Protein AF-A0A933WCL1-F1 (afdb_monomer_lite)

pLDDT: mean 92.3, std 10.09, range [42.66, 98.31]

Sequence (70 aa):
MKGATFDNVIEIIESLPEEQRESLIEIVKKRLIEERRDRLAQSIKEAKEEYMRGEVRQGTVDDLMRELSK

Radius of gyration: 21.97 Å; chains: 1; bounding box: 41×37×46 Å

Structure (mmCIF, N/CA/C/O backbone):
data_AF-A0A933WCL1-F1
#
_entry.id   AF-A0A933WCL1-F1
#
loop_
_atom_site.group_PDB
_atom_site.id
_atom_site.type_symbol
_atom_site.label_atom_id
_atom_site.label_alt_id
_atom_site.label_comp_id
_atom_site.label_asym_id
_atom_site.label_entity_id
_atom_site.label_seq_id
_atom_site.pdbx_PDB_ins_code
_atom_site.Cartn_x
_atom_site.Cartn_y
_atom_site.Cartn_z
_atom_site.occupancy
_atom_site.B_iso_or_equiv
_atom_site.auth_seq_id
_atom_site.auth_comp_id
_atom_site.auth_asym_id
_atom_site.auth_atom_id
_atom_site.pdbx_PDB_model_num
ATOM 1 N N . MET A 1 1 ? 11.233 14.670 16.960 1.00 42.66 1 MET A N 1
ATOM 2 C CA . MET A 1 1 ? 9.885 14.252 17.400 1.00 42.66 1 MET A CA 1
ATOM 3 C C . MET A 1 1 ? 10.006 12.845 17.952 1.00 42.66 1 MET A C 1
ATOM 5 O O . MET A 1 1 ? 10.479 11.986 17.221 1.00 42.66 1 MET A O 1
ATOM 9 N N . LYS A 1 2 ? 9.685 12.611 19.233 1.00 50.44 2 LYS A N 1
ATOM 10 C CA . LYS A 1 2 ? 9.520 11.236 19.730 1.00 50.44 2 LYS A CA 1
ATOM 11 C C . LYS A 1 2 ? 8.364 10.637 18.932 1.00 50.44 2 LYS A C 1
ATOM 13 O O . LYS A 1 2 ? 7.259 11.165 19.009 1.00 50.44 2 LYS A O 1
ATOM 18 N N . GLY A 1 3 ? 8.645 9.632 18.105 1.00 63.12 3 GLY A N 1
ATOM 19 C CA . GLY A 1 3 ? 7.590 8.886 17.430 1.00 63.12 3 GLY A CA 1
ATOM 20 C C . GLY A 1 3 ? 6.670 8.269 18.479 1.00 63.12 3 GLY A C 1
ATOM 21 O O . GLY A 1 3 ? 7.143 7.855 19.540 1.00 63.12 3 GLY A O 1
ATOM 22 N N . ALA A 1 4 ? 5.368 8.243 18.205 1.00 75.75 4 ALA A N 1
ATOM 23 C CA . ALA A 1 4 ? 4.474 7.381 18.962 1.00 75.75 4 ALA A CA 1
ATOM 24 C C . ALA A 1 4 ? 4.972 5.936 18.802 1.00 75.75 4 ALA A C 1
ATOM 26 O O . ALA A 1 4 ? 5.343 5.526 17.698 1.00 75.75 4 ALA A O 1
ATOM 27 N N . THR A 1 5 ? 5.041 5.186 19.900 1.00 92.06 5 THR A N 1
ATOM 28 C CA . THR A 1 5 ? 5.256 3.739 19.816 1.00 92.06 5 THR A CA 1
ATOM 29 C C . THR A 1 5 ? 4.047 3.104 19.138 1.00 92.06 5 THR A C 1
ATOM 31 O O . THR A 1 5 ? 2.972 3.702 19.076 1.00 92.06 5 THR A O 1
ATOM 34 N N . PHE A 1 6 ? 4.218 1.889 18.622 1.00 90.75 6 PHE A N 1
ATOM 35 C CA . PHE A 1 6 ? 3.107 1.147 18.034 1.00 90.75 6 PHE A CA 1
ATOM 36 C C . PHE A 1 6 ? 1.943 0.993 19.026 1.00 90.75 6 PHE A C 1
ATOM 38 O O . PHE A 1 6 ? 0.799 1.253 18.665 1.00 90.75 6 PHE A O 1
ATOM 45 N N . ASP A 1 7 ? 2.256 0.707 20.291 1.00 92.25 7 ASP A N 1
ATOM 46 C CA . ASP A 1 7 ? 1.265 0.573 21.362 1.00 92.25 7 ASP A CA 1
ATOM 47 C C . ASP A 1 7 ? 0.491 1.878 21.600 1.00 92.25 7 ASP A C 1
ATOM 49 O O . ASP A 1 7 ? -0.736 1.867 21.627 1.00 92.25 7 ASP A O 1
ATOM 53 N N . ASN A 1 8 ? 1.176 3.028 21.637 1.00 93.69 8 ASN A N 1
ATOM 54 C CA . ASN A 1 8 ? 0.507 4.327 21.774 1.00 93.69 8 ASN A CA 1
ATOM 55 C C . ASN A 1 8 ? -0.455 4.601 20.604 1.00 93.69 8 ASN A C 1
ATOM 57 O O . ASN A 1 8 ? -1.481 5.253 20.779 1.00 93.69 8 ASN A O 1
ATOM 61 N N . VAL A 1 9 ? -0.124 4.147 19.390 1.00 93.62 9 VAL A N 1
ATOM 62 C CA . VAL A 1 9 ? -1.003 4.304 18.221 1.00 93.62 9 VAL A CA 1
ATOM 63 C C . VAL A 1 9 ? -2.238 3.415 18.350 1.00 93.62 9 VAL A C 1
ATOM 65 O O . VAL A 1 9 ? -3.328 3.869 18.007 1.00 93.62 9 VAL A O 1
ATOM 68 N N . ILE A 1 10 ? -2.093 2.193 18.871 1.00 93.62 10 ILE A N 1
ATOM 69 C CA . ILE A 1 10 ? -3.234 1.313 19.15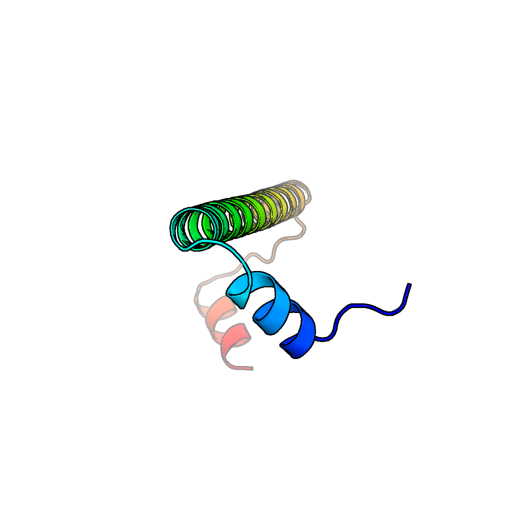5 1.00 93.62 10 ILE A CA 1
ATOM 70 C C . ILE A 1 10 ? -4.168 1.978 20.164 1.00 93.62 10 ILE A C 1
ATOM 72 O O . ILE A 1 10 ? -5.351 2.113 19.866 1.00 93.62 10 ILE A O 1
ATOM 76 N N . GLU A 1 11 ? -3.645 2.471 21.288 1.00 95.38 11 GLU A N 1
ATOM 77 C CA . GLU A 1 11 ? -4.453 3.144 22.316 1.00 95.38 11 GLU A CA 1
ATOM 78 C C . GLU A 1 11 ? -5.227 4.345 21.747 1.00 95.38 11 GLU A C 1
ATOM 80 O O . GLU A 1 11 ? -6.414 4.531 22.024 1.00 95.38 11 GLU A O 1
ATOM 85 N N . ILE A 1 12 ? -4.583 5.146 20.891 1.00 94.75 12 ILE A N 1
ATOM 86 C CA . ILE A 1 12 ? -5.241 6.275 20.222 1.00 94.75 12 ILE A CA 1
ATOM 87 C C . ILE A 1 12 ? -6.362 5.782 19.304 1.00 94.75 12 ILE A C 1
ATOM 89 O O . ILE A 1 12 ? -7.455 6.346 19.332 1.00 94.75 12 ILE A O 1
ATOM 93 N N . ILE A 1 13 ? -6.118 4.741 18.502 1.00 94.75 13 ILE A N 1
ATOM 94 C CA . ILE A 1 13 ? -7.134 4.179 17.605 1.00 94.75 13 ILE A CA 1
ATOM 95 C C . ILE A 1 13 ? -8.304 3.628 18.420 1.00 94.75 13 ILE A C 1
ATOM 97 O O . ILE A 1 13 ? -9.448 3.89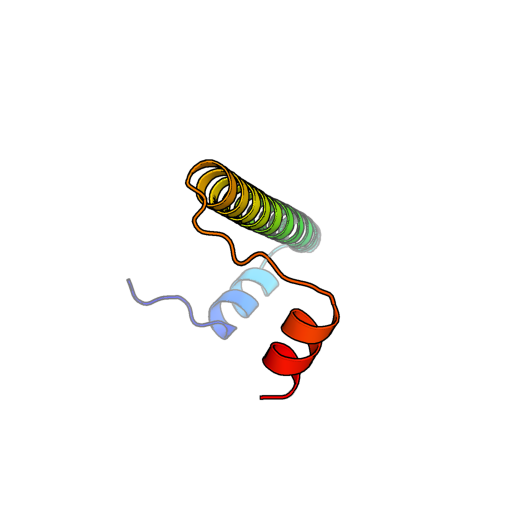2 18.069 1.00 94.75 13 ILE A O 1
ATOM 101 N N . GLU A 1 14 ? -8.040 2.915 19.515 1.00 94.69 14 GLU A N 1
ATOM 102 C CA . GLU A 1 14 ? -9.062 2.362 20.410 1.00 94.69 14 GLU A CA 1
ATOM 103 C C . GLU A 1 14 ? -9.924 3.438 21.076 1.00 94.69 14 GLU A C 1
ATOM 105 O O . GLU A 1 14 ? -11.103 3.192 21.326 1.00 94.69 14 GLU A O 1
ATOM 110 N N . SER A 1 15 ? -9.377 4.637 21.300 1.00 96.69 15 SER A N 1
ATOM 111 C CA . SER A 1 15 ? -10.136 5.773 21.838 1.00 96.69 15 SER A CA 1
ATOM 112 C C . SER A 1 15 ? -11.148 6.380 20.852 1.00 96.69 15 SER A C 1
ATOM 114 O O . SER A 1 15 ? -12.014 7.158 21.261 1.00 96.69 15 SER A O 1
ATOM 116 N N . LEU A 1 16 ? -11.065 6.043 19.558 1.00 97.06 16 LEU A N 1
ATOM 117 C CA . LEU A 1 16 ? -11.972 6.559 18.535 1.00 97.06 16 LEU A CA 1
ATOM 118 C C . LEU A 1 16 ? -13.340 5.846 18.558 1.00 97.06 16 LEU A C 1
ATOM 120 O O . LEU A 1 16 ? -13.416 4.634 18.794 1.00 97.06 16 LEU A O 1
ATOM 124 N N . PRO A 1 17 ? -14.432 6.555 18.206 1.00 98.25 17 PRO A N 1
ATOM 125 C CA . PRO A 1 17 ? -15.722 5.932 17.924 1.00 98.25 17 PRO A CA 1
ATOM 126 C C . PRO A 1 17 ? -15.601 4.811 16.885 1.00 98.25 17 PRO A C 1
ATOM 128 O O . PRO A 1 17 ? -14.762 4.874 15.986 1.00 98.25 17 PRO A O 1
ATOM 131 N N . GLU A 1 18 ? -16.462 3.799 16.983 1.00 97.12 18 GLU A N 1
ATOM 132 C CA . GLU A 1 18 ? -16.458 2.629 16.091 1.00 97.12 18 GLU A CA 1
ATOM 133 C C . GLU A 1 18 ? -16.462 3.013 14.604 1.00 97.12 18 GLU A C 1
ATOM 135 O O . GLU A 1 18 ? -15.555 2.622 13.875 1.00 97.12 18 GLU A O 1
ATOM 140 N N . GLU A 1 19 ? -17.368 3.901 14.190 1.00 97.88 19 GLU A N 1
ATOM 141 C CA . GLU A 1 19 ? -17.462 4.394 12.807 1.00 97.88 19 GLU A CA 1
ATOM 142 C C . GLU A 1 19 ? -16.158 5.053 12.311 1.00 97.88 19 GLU A C 1
ATOM 144 O O . GLU A 1 19 ? -15.755 4.909 11.152 1.00 97.88 19 GLU A O 1
ATOM 149 N N . GLN A 1 20 ? -15.448 5.758 13.197 1.00 98.06 20 GLN A N 1
ATOM 150 C CA . GLN A 1 20 ? -14.169 6.382 12.856 1.00 98.06 20 GLN A CA 1
ATOM 151 C C . GLN A 1 20 ? -13.047 5.348 12.742 1.00 98.06 20 GLN A C 1
ATOM 153 O O . GLN A 1 20 ? -12.195 5.479 11.861 1.00 98.06 20 GLN A O 1
ATOM 158 N N . ARG A 1 21 ? -13.050 4.307 13.585 1.00 97.50 21 ARG A N 1
ATOM 159 C CA . ARG A 1 21 ? -12.104 3.185 13.472 1.00 97.50 21 ARG A CA 1
ATOM 160 C C . ARG A 1 21 ? -12.301 2.429 12.163 1.00 97.50 21 ARG A C 1
ATOM 162 O O . ARG A 1 21 ? -11.321 2.158 11.471 1.00 97.50 21 ARG A O 1
ATOM 169 N N . GLU A 1 22 ? -13.544 2.146 11.788 1.00 96.94 22 GLU A N 1
ATOM 170 C CA . GLU A 1 22 ? -13.873 1.491 10.518 1.00 96.94 22 GLU A CA 1
ATOM 171 C C . GLU A 1 22 ? -13.408 2.328 9.321 1.00 96.94 22 GLU A C 1
ATOM 173 O O . GLU A 1 22 ? -12.666 1.842 8.462 1.00 96.94 22 GLU A O 1
ATOM 178 N N . SER A 1 23 ? -13.737 3.622 9.327 1.00 97.69 23 SER A N 1
ATOM 179 C CA . SER A 1 23 ? -13.304 4.568 8.294 1.00 97.69 23 SER A CA 1
ATOM 180 C C . SER A 1 23 ? -11.778 4.653 8.191 1.00 97.69 23 SER A C 1
ATOM 182 O O . SER A 1 23 ? -11.215 4.669 7.092 1.00 97.69 23 SER A O 1
ATOM 184 N N . LEU A 1 24 ? -11.076 4.671 9.328 1.00 97.38 24 LEU A N 1
ATOM 185 C CA . LEU A 1 24 ? -9.616 4.696 9.365 1.00 97.38 24 LEU A CA 1
ATOM 186 C C . LEU A 1 24 ? -9.018 3.441 8.721 1.00 97.38 24 LEU A C 1
ATOM 188 O O . LEU A 1 24 ? -8.091 3.556 7.915 1.00 97.38 24 LEU A O 1
ATOM 192 N N . ILE A 1 25 ? -9.557 2.258 9.030 1.00 96.56 25 ILE A N 1
ATOM 193 C CA . ILE A 1 25 ? -9.109 0.991 8.437 1.00 96.56 25 ILE A CA 1
ATOM 194 C C . ILE A 1 25 ? -9.242 1.040 6.912 1.00 96.56 25 ILE A C 1
ATOM 196 O O . ILE A 1 25 ? -8.315 0.639 6.201 1.00 96.56 25 ILE A O 1
ATOM 200 N N . GLU A 1 26 ? -10.358 1.548 6.389 1.00 97.88 26 GLU A N 1
ATOM 201 C CA . GLU A 1 26 ? -10.545 1.683 4.944 1.00 97.88 26 GLU A CA 1
ATOM 202 C C . GLU A 1 26 ? -9.528 2.629 4.304 1.00 97.88 26 GLU A C 1
ATOM 204 O O . GLU A 1 26 ? -8.943 2.306 3.265 1.00 97.88 26 GLU A O 1
ATOM 209 N N . ILE A 1 27 ? -9.293 3.788 4.922 1.00 98.12 27 ILE A N 1
ATOM 210 C CA . ILE A 1 27 ? -8.343 4.785 4.422 1.00 98.12 27 ILE A CA 1
ATOM 211 C C . ILE A 1 27 ? -6.928 4.206 4.395 1.00 98.12 27 ILE A C 1
ATOM 213 O O . ILE A 1 27 ? -6.240 4.321 3.378 1.00 98.12 27 ILE A O 1
ATOM 217 N N . VAL A 1 28 ? -6.495 3.561 5.481 1.00 97.38 28 VAL A N 1
ATOM 218 C CA . VAL A 1 28 ? -5.160 2.955 5.579 1.00 97.38 28 VAL A CA 1
ATOM 219 C C . VAL A 1 28 ? -4.990 1.869 4.519 1.00 97.38 28 VAL A C 1
ATOM 221 O O . VAL A 1 28 ? -3.994 1.877 3.796 1.00 97.38 28 VAL A O 1
ATOM 224 N N . LYS A 1 29 ? -5.982 0.986 4.344 1.00 97.94 29 LYS A N 1
ATOM 225 C CA . LYS A 1 29 ? -5.949 -0.044 3.293 1.00 9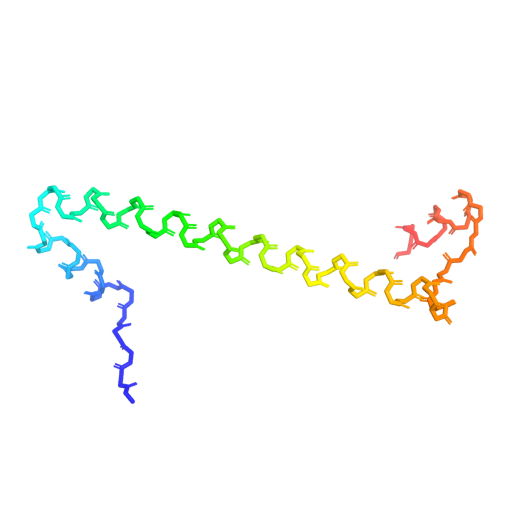7.94 29 LYS A CA 1
ATOM 226 C C . LYS A 1 29 ? -5.812 0.565 1.898 1.00 97.94 29 LYS A C 1
ATOM 228 O O . LYS A 1 29 ? -4.974 0.109 1.123 1.00 97.94 29 LYS A O 1
ATOM 233 N N . LYS A 1 30 ? -6.598 1.599 1.576 1.00 98.31 30 LYS A N 1
ATOM 234 C CA . LYS A 1 30 ? -6.525 2.283 0.273 1.00 98.31 30 LYS A CA 1
ATOM 235 C C . LYS A 1 30 ? -5.145 2.901 0.046 1.00 98.31 30 LYS A C 1
ATOM 237 O O . LYS A 1 30 ? -4.559 2.685 -1.008 1.00 98.31 30 LYS A O 1
ATOM 242 N N . ARG A 1 31 ? -4.587 3.589 1.046 1.00 98.06 31 ARG A N 1
ATOM 243 C CA . ARG A 1 31 ? -3.247 4.193 0.949 1.00 98.06 31 ARG A CA 1
ATOM 244 C C . ARG A 1 31 ? -2.154 3.155 0.709 1.00 98.06 31 ARG A C 1
ATOM 246 O O . ARG A 1 31 ? -1.352 3.337 -0.197 1.00 98.06 31 ARG A O 1
ATOM 253 N N . LEU A 1 32 ? -2.180 2.032 1.427 1.00 98.12 32 LEU A N 1
ATOM 254 C CA . LEU A 1 32 ? -1.220 0.941 1.217 1.00 98.12 32 LEU A CA 1
ATOM 255 C C . LEU A 1 32 ? -1.300 0.346 -0.199 1.00 98.12 32 LEU A C 1
ATOM 257 O O . LEU A 1 32 ? -0.280 -0.049 -0.769 1.00 98.12 32 LEU A O 1
ATOM 261 N N . ILE A 1 33 ? -2.504 0.272 -0.778 1.00 98.06 33 ILE A N 1
ATOM 262 C CA . ILE A 1 33 ? -2.694 -0.177 -2.163 1.00 98.06 33 ILE A CA 1
ATOM 263 C C . ILE A 1 33 ? -2.074 0.820 -3.143 1.00 98.06 33 ILE A C 1
ATOM 265 O O . ILE A 1 33 ? -1.349 0.389 -4.041 1.00 98.06 33 ILE A O 1
ATOM 269 N N . GLU A 1 34 ? -2.318 2.121 -2.974 1.00 98.12 34 GLU A N 1
ATOM 270 C CA . GLU A 1 34 ? -1.733 3.145 -3.849 1.00 98.12 34 GLU A CA 1
ATOM 271 C C . GLU A 1 34 ? -0.202 3.178 -3.730 1.00 98.12 34 GLU A C 1
ATOM 273 O O . GLU A 1 34 ? 0.485 3.089 -4.741 1.00 98.12 34 GLU A O 1
ATOM 278 N N . GLU A 1 35 ? 0.358 3.117 -2.520 1.00 97.56 35 GLU A N 1
ATOM 279 C CA . GLU A 1 35 ? 1.814 3.029 -2.317 1.00 97.56 35 GLU A CA 1
ATOM 280 C C . GLU A 1 35 ? 2.434 1.790 -2.984 1.00 97.56 35 GLU A C 1
ATOM 282 O O . GLU A 1 35 ? 3.578 1.802 -3.450 1.00 97.56 35 GLU A O 1
ATOM 287 N N . ARG A 1 36 ? 1.706 0.667 -3.022 1.00 97.44 36 ARG A N 1
ATOM 288 C CA . ARG A 1 36 ? 2.151 -0.527 -3.751 1.00 97.44 36 ARG A CA 1
ATOM 289 C C . ARG A 1 36 ? 2.100 -0.312 -5.264 1.00 97.44 36 ARG A C 1
ATOM 291 O O . ARG A 1 36 ? 2.991 -0.799 -5.960 1.00 97.44 36 ARG A O 1
ATOM 298 N N . ARG A 1 37 ? 1.078 0.375 -5.776 1.00 98.00 37 ARG A N 1
ATOM 299 C CA . ARG A 1 37 ? 0.963 0.704 -7.204 1.00 98.00 37 ARG A CA 1
ATOM 300 C C . ARG A 1 37 ? 2.061 1.658 -7.647 1.00 98.00 37 ARG A C 1
ATOM 302 O O . ARG A 1 37 ? 2.661 1.400 -8.684 1.00 98.00 37 ARG A O 1
ATOM 309 N N . ASP A 1 38 ? 2.380 2.665 -6.842 1.00 97.81 38 ASP A N 1
ATOM 310 C CA . ASP A 1 38 ? 3.456 3.615 -7.131 1.00 97.81 38 ASP A CA 1
ATOM 311 C C . ASP A 1 38 ? 4.812 2.911 -7.203 1.00 97.81 38 ASP A C 1
ATOM 313 O O . ASP A 1 38 ? 5.557 3.084 -8.168 1.00 97.81 38 ASP A O 1
ATOM 317 N N . ARG A 1 39 ? 5.102 2.024 -6.240 1.00 97.56 39 ARG A N 1
ATOM 318 C CA . ARG A 1 39 ? 6.315 1.191 -6.276 1.00 97.56 39 ARG A CA 1
ATOM 319 C C . ARG A 1 39 ? 6.380 0.319 -7.527 1.00 97.56 39 ARG A C 1
ATOM 321 O O . ARG A 1 39 ? 7.421 0.255 -8.168 1.00 97.56 39 ARG A O 1
ATOM 328 N N . LEU A 1 40 ? 5.272 -0.321 -7.904 1.00 97.75 40 LEU A N 1
ATOM 329 C CA . LEU A 1 40 ? 5.211 -1.130 -9.122 1.00 97.75 40 LEU A CA 1
ATOM 330 C C . LEU A 1 40 ? 5.422 -0.281 -10.384 1.00 97.75 40 LEU A C 1
ATOM 332 O O . LEU A 1 40 ? 6.156 -0.693 -11.280 1.00 97.75 40 LEU A O 1
ATOM 336 N N . ALA A 1 41 ? 4.802 0.897 -10.462 1.00 97.81 41 ALA A N 1
ATOM 337 C CA . ALA A 1 41 ? 4.969 1.811 -11.585 1.00 97.81 41 ALA A CA 1
ATOM 338 C C . ALA A 1 41 ? 6.431 2.261 -11.724 1.00 97.81 41 ALA A C 1
ATOM 340 O O . ALA A 1 41 ? 6.959 2.276 -12.837 1.00 97.81 41 ALA A O 1
ATOM 341 N N . GLN A 1 42 ? 7.094 2.549 -10.600 1.00 97.62 42 GLN A N 1
ATOM 342 C CA . GLN A 1 42 ? 8.511 2.890 -10.570 1.00 97.62 42 GLN A CA 1
ATOM 343 C C . GLN A 1 42 ? 9.387 1.721 -11.046 1.00 97.62 42 GLN A C 1
ATOM 345 O O . GLN A 1 42 ? 10.189 1.912 -11.956 1.00 97.62 42 GLN A O 1
ATOM 350 N N . SER A 1 43 ? 9.170 0.499 -10.547 1.00 96.88 43 SER A N 1
ATOM 351 C CA . SER A 1 43 ? 9.915 -0.682 -11.012 1.00 96.88 43 SER A CA 1
ATOM 352 C C . SER A 1 43 ? 9.704 -0.972 -12.503 1.00 96.88 43 SER A C 1
ATOM 354 O O . SER A 1 43 ? 10.640 -1.340 -13.205 1.00 96.88 43 SER A O 1
ATOM 356 N N . ILE A 1 44 ? 8.485 -0.782 -13.024 1.00 96.62 44 ILE A N 1
ATOM 357 C CA . ILE A 1 44 ? 8.205 -0.929 -14.463 1.00 96.62 44 ILE A CA 1
ATOM 358 C C . ILE A 1 44 ? 8.954 0.132 -15.271 1.00 96.62 44 ILE A C 1
ATOM 360 O O . ILE A 1 44 ? 9.460 -0.167 -16.353 1.00 96.62 44 ILE A O 1
ATOM 364 N N . LYS A 1 45 ? 8.989 1.374 -14.782 1.00 97.31 45 LYS A N 1
ATOM 365 C CA . LYS A 1 45 ? 9.714 2.461 -15.437 1.00 97.31 45 LYS A CA 1
ATOM 366 C C . LYS A 1 45 ? 11.208 2.145 -15.504 1.00 97.31 45 LYS A C 1
ATOM 368 O O . LYS A 1 45 ? 11.770 2.208 -16.592 1.00 97.31 45 LYS A O 1
ATOM 373 N N . GLU A 1 46 ? 11.807 1.742 -14.389 1.00 96.00 46 GLU A N 1
ATOM 374 C CA . GLU A 1 46 ? 13.221 1.352 -14.309 1.00 96.00 46 GLU A CA 1
ATOM 375 C C . GLU A 1 46 ? 13.544 0.207 -15.274 1.00 96.00 46 GLU A C 1
ATOM 377 O O . GLU A 1 46 ? 14.414 0.357 -16.127 1.00 96.00 46 GLU A O 1
ATOM 382 N N . ALA A 1 47 ? 12.764 -0.878 -15.245 1.00 94.06 47 ALA A N 1
ATOM 383 C CA . ALA A 1 47 ? 12.967 -2.017 -16.140 1.00 94.06 47 ALA A CA 1
ATOM 384 C C . ALA A 1 47 ? 12.861 -1.635 -17.630 1.00 94.06 47 ALA A C 1
ATOM 386 O O . ALA A 1 47 ? 13.602 -2.147 -18.470 1.00 94.06 47 ALA A O 1
ATOM 387 N N . LYS A 1 48 ? 11.944 -0.723 -17.985 1.00 94.88 48 LYS A N 1
ATOM 388 C CA . LYS A 1 48 ? 11.831 -0.210 -19.361 1.00 94.88 48 LYS A CA 1
ATOM 389 C C . LYS A 1 48 ? 13.040 0.630 -19.757 1.00 94.88 48 LYS A C 1
ATOM 391 O O . LYS A 1 48 ? 13.505 0.509 -20.887 1.00 94.88 48 LYS A O 1
ATOM 396 N N . GLU A 1 49 ? 13.533 1.476 -18.859 1.00 95.62 49 GLU A N 1
ATOM 397 C CA . GLU A 1 49 ? 14.721 2.291 -19.108 1.00 95.62 49 GLU A CA 1
ATOM 398 C C . GLU A 1 49 ? 15.973 1.422 -19.283 1.00 95.62 49 GLU A C 1
ATOM 400 O O . GLU A 1 49 ? 16.710 1.624 -20.246 1.00 95.62 49 GLU A O 1
ATOM 405 N N . GLU A 1 50 ? 16.180 0.421 -18.424 1.00 94.38 50 GLU A N 1
ATOM 406 C CA . GLU A 1 50 ? 17.274 -0.554 -18.549 1.00 94.38 50 GLU A CA 1
ATOM 407 C C . GLU A 1 50 ? 17.200 -1.310 -19.879 1.00 94.38 50 GLU A C 1
ATOM 409 O O . GLU A 1 50 ? 18.196 -1.414 -20.598 1.00 94.38 50 GLU A O 1
ATOM 414 N N . TYR A 1 51 ? 16.002 -1.762 -20.266 1.00 92.50 51 TYR A N 1
ATOM 415 C CA . TYR A 1 51 ? 15.780 -2.404 -21.560 1.00 92.50 51 TYR A CA 1
ATOM 416 C C . TYR A 1 51 ? 16.150 -1.490 -22.732 1.00 92.50 51 TYR A C 1
ATOM 418 O O . TYR A 1 51 ? 16.861 -1.913 -23.643 1.00 92.50 51 TYR A O 1
ATOM 426 N N . MET A 1 52 ? 15.722 -0.224 -22.700 1.00 93.25 52 MET A N 1
ATOM 427 C CA . MET A 1 52 ? 16.054 0.758 -23.738 1.00 93.25 52 MET A CA 1
ATOM 428 C C . MET A 1 52 ? 17.549 1.092 -23.790 1.00 93.25 52 MET A C 1
ATOM 430 O O . MET A 1 52 ? 18.075 1.326 -24.876 1.00 93.25 52 MET A O 1
ATOM 434 N N . ARG A 1 53 ? 18.240 1.107 -22.643 1.00 94.31 53 ARG A N 1
ATOM 435 C CA . ARG A 1 53 ? 19.697 1.308 -22.565 1.00 94.31 53 ARG A CA 1
ATOM 436 C C . ARG A 1 53 ? 20.497 0.057 -22.942 1.00 94.31 53 ARG A C 1
ATOM 438 O O . ARG A 1 53 ? 21.715 0.140 -23.066 1.00 94.31 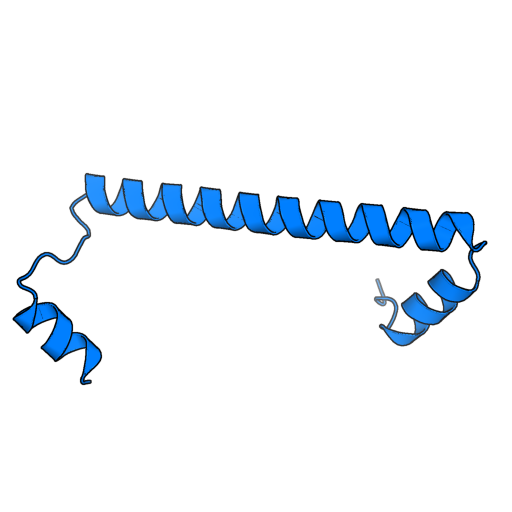53 ARG A O 1
ATOM 445 N N . GLY A 1 54 ? 19.838 -1.087 -23.145 1.00 90.81 54 GLY A N 1
ATOM 446 C CA . GLY A 1 54 ? 20.506 -2.367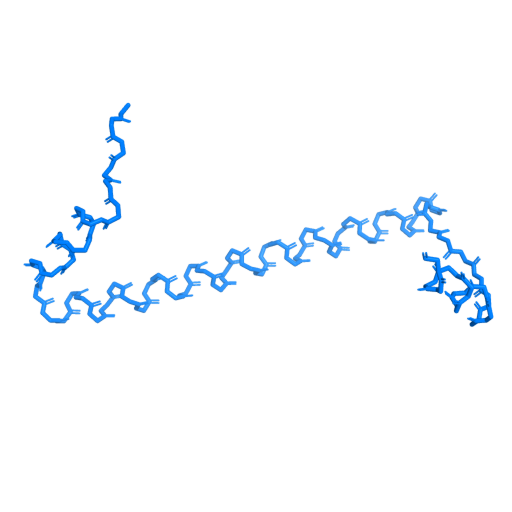 -23.380 1.00 90.81 54 GLY A CA 1
ATOM 447 C C . GLY A 1 54 ? 21.196 -2.923 -22.131 1.00 90.81 54 GLY A C 1
ATOM 448 O O . GLY A 1 54 ? 21.982 -3.859 -22.234 1.00 90.81 54 GLY A O 1
ATOM 449 N N . GLU A 1 55 ? 20.883 -2.387 -20.949 1.00 89.62 55 GLU A N 1
ATOM 450 C CA . GLU A 1 55 ? 21.378 -2.830 -19.639 1.00 89.62 55 GLU A CA 1
ATOM 451 C C . GLU A 1 55 ? 20.614 -4.072 -19.155 1.00 89.62 55 GLU A C 1
ATOM 453 O O . GLU A 1 55 ? 20.249 -4.206 -17.992 1.00 89.62 55 GLU A O 1
ATOM 458 N N . VAL A 1 56 ? 20.349 -5.000 -20.072 1.00 87.00 56 VAL A N 1
ATOM 459 C CA . VAL A 1 56 ? 19.595 -6.226 -19.823 1.00 87.00 56 VAL A CA 1
ATOM 460 C C . VAL A 1 56 ? 20.441 -7.431 -20.189 1.00 87.00 56 VAL A C 1
ATOM 462 O O . VAL A 1 56 ? 21.171 -7.429 -21.180 1.00 87.00 56 VAL A O 1
ATOM 465 N N . ARG A 1 57 ? 20.333 -8.499 -19.398 1.00 84.19 57 ARG A N 1
ATOM 466 C CA . ARG A 1 57 ? 20.944 -9.780 -19.754 1.00 84.19 57 ARG A CA 1
ATOM 467 C C . ARG A 1 57 ? 20.043 -10.501 -20.743 1.00 84.19 57 ARG A C 1
ATOM 469 O O . ARG A 1 57 ? 18.858 -10.692 -20.487 1.00 84.19 57 ARG A O 1
ATOM 476 N N . GLN A 1 58 ? 20.618 -10.903 -21.865 1.00 85.12 58 GLN A N 1
ATOM 477 C CA . GLN A 1 58 ? 19.959 -11.724 -22.873 1.00 85.12 58 GLN A CA 1
ATOM 478 C C . GLN A 1 58 ? 20.641 -13.088 -22.909 1.00 85.12 58 GLN A C 1
ATOM 480 O O . GLN A 1 58 ? 21.860 -13.179 -22.775 1.00 85.12 58 GLN A O 1
ATOM 485 N N . GLY A 1 59 ? 19.858 -14.145 -23.083 1.00 89.19 59 GLY A N 1
ATOM 486 C CA . GLY A 1 59 ? 20.368 -15.507 -23.090 1.00 89.19 59 GLY A CA 1
ATOM 487 C C . GLY A 1 59 ? 19.272 -16.516 -23.388 1.00 89.19 59 GLY A C 1
ATOM 488 O O . GLY A 1 59 ? 18.091 -16.181 -23.489 1.00 89.19 59 GLY A O 1
ATOM 489 N N . THR A 1 60 ? 19.687 -17.762 -23.551 1.00 94.19 60 THR A N 1
ATOM 490 C CA . THR A 1 60 ? 18.792 -18.908 -23.694 1.00 94.19 60 THR A CA 1
ATOM 491 C C . THR A 1 60 ? 18.189 -19.305 -22.346 1.00 94.19 60 THR A C 1
ATOM 493 O O . THR A 1 60 ? 18.640 -18.874 -21.283 1.00 94.19 60 THR A O 1
ATOM 496 N N . VAL A 1 61 ? 17.186 -20.187 -22.373 1.00 92.50 61 VAL A N 1
ATOM 497 C CA . VAL A 1 61 ? 16.643 -20.801 -21.149 1.00 92.50 61 VAL A CA 1
ATOM 498 C C . VAL A 1 61 ? 17.750 -21.503 -20.352 1.00 92.50 61 VAL A C 1
ATOM 500 O O . VAL A 1 61 ? 17.778 -21.394 -19.130 1.00 92.50 61 VAL A O 1
ATOM 503 N N . ASP A 1 62 ? 18.711 -22.141 -21.024 1.00 94.50 62 ASP A N 1
ATOM 504 C CA . ASP A 1 62 ? 19.835 -22.817 -20.367 1.00 94.50 62 ASP A CA 1
ATOM 505 C C . ASP A 1 62 ? 20.785 -21.837 -19.659 1.00 94.50 62 ASP A C 1
ATOM 507 O O . ASP A 1 62 ? 21.409 -22.193 -18.657 1.00 94.50 62 ASP A O 1
ATOM 511 N N . ASP A 1 63 ? 20.929 -20.609 -20.168 1.00 92.00 63 ASP A N 1
ATOM 512 C CA . ASP A 1 63 ? 21.702 -19.550 -19.503 1.00 92.00 63 ASP A CA 1
ATOM 513 C C . ASP A 1 63 ? 20.991 -19.074 -18.229 1.00 92.00 63 ASP A C 1
ATOM 515 O O . ASP A 1 63 ? 21.620 -18.963 -17.177 1.00 92.00 63 ASP A O 1
ATOM 519 N N . LEU A 1 64 ? 19.667 -18.887 -18.298 1.00 90.31 64 LEU A N 1
ATOM 520 C CA . LEU A 1 64 ? 18.842 -18.521 -17.144 1.00 90.31 64 LEU A CA 1
ATOM 521 C C . LEU A 1 64 ? 18.874 -19.600 -16.052 1.00 90.31 64 LEU A C 1
ATOM 523 O O . LEU A 1 64 ? 19.093 -19.291 -14.881 1.00 90.31 64 LEU A O 1
ATOM 527 N N . MET A 1 65 ? 18.689 -20.870 -16.425 1.00 94.25 65 MET A N 1
ATOM 528 C CA . MET A 1 65 ? 18.690 -21.983 -15.471 1.00 94.25 65 MET A CA 1
ATOM 529 C C . MET A 1 65 ? 20.036 -22.123 -14.754 1.00 94.25 65 MET A C 1
ATOM 531 O O . MET A 1 65 ? 20.058 -22.388 -13.554 1.00 94.25 65 MET A O 1
ATOM 535 N N . ARG A 1 66 ? 21.154 -21.884 -15.456 1.00 93.19 66 ARG A N 1
ATOM 536 C CA . ARG A 1 66 ? 22.500 -21.871 -14.859 1.00 93.19 66 ARG A CA 1
ATOM 537 C C . ARG A 1 66 ? 22.708 -20.730 -13.865 1.00 93.19 66 ARG A C 1
ATOM 539 O O . ARG A 1 66 ? 23.455 -20.907 -12.903 1.00 93.19 66 ARG A O 1
ATOM 546 N N . GLU A 1 67 ? 22.095 -19.569 -14.089 1.00 90.19 67 GLU A N 1
ATOM 547 C CA . GLU A 1 67 ? 22.172 -18.440 -13.157 1.00 90.19 67 GLU A CA 1
ATOM 548 C C . GLU A 1 67 ? 21.365 -18.702 -11.880 1.00 90.19 67 GLU A C 1
ATOM 550 O O . GLU A 1 67 ? 21.871 -18.456 -10.790 1.00 90.19 67 GLU A O 1
ATOM 555 N N . LEU A 1 68 ? 20.155 -19.256 -12.006 1.00 90.25 68 LEU A N 1
ATOM 556 C CA . LEU A 1 68 ? 19.274 -19.562 -10.869 1.00 90.25 68 LEU A CA 1
ATOM 557 C C . LEU A 1 68 ? 19.768 -20.724 -9.994 1.00 90.25 68 LEU A C 1
ATOM 559 O O . LEU A 1 68 ? 19.352 -20.839 -8.846 1.00 90.25 68 LEU A O 1
ATOM 563 N N . SER A 1 69 ? 20.616 -21.602 -10.532 1.00 87.81 69 SER A N 1
ATOM 564 C CA . SER A 1 69 ? 21.205 -22.728 -9.796 1.00 87.81 69 SER A CA 1
ATOM 565 C C . SER A 1 69 ? 22.474 -22.376 -9.000 1.00 87.81 69 SER A C 1
ATOM 567 O O . SER A 1 69 ? 23.120 -23.286 -8.479 1.00 87.81 69 SER A O 1
ATOM 569 N N . LYS A 1 70 ? 22.870 -21.097 -8.960 1.00 67.56 70 LYS A N 1
ATOM 570 C CA . LYS A 1 70 ? 23.958 -20.585 -8.109 1.00 67.56 70 LYS A CA 1
ATOM 571 C C . LYS A 1 70 ? 23.434 -20.157 -6.746 1.00 67.56 70 LYS A C 1
ATOM 573 O O . LYS A 1 70 ? 24.198 -20.348 -5.776 1.00 67.56 70 LYS A O 1
#

Secondary structure (DSSP, 8-state):
--PPPHHHHHHHHHTS-HHHHHHHHHH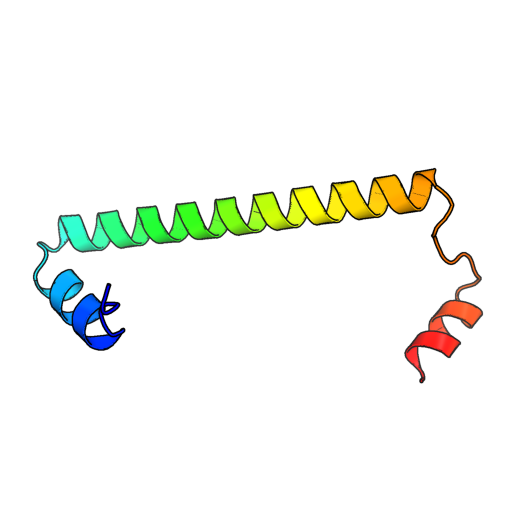HHHHHHHHHHHHHHHHHHHHHHHHHHT-S----HHHHHHHHT-

Foldseek 3Di:
DPDQDPVSVVVVLVPDDPVVNVVVVVVVVVVVVVVVVVVVVVVVVVVVVCVVVVVDDDDDPVVVVVVVVD